Protein AF-A0A927VBK3-F1 (afdb_monomer_lite)

Structure (mmCIF, N/CA/C/O backbone):
data_AF-A0A927VBK3-F1
#
_entry.id   AF-A0A927VBK3-F1
#
loop_
_atom_site.group_PDB
_atom_site.id
_atom_site.type_symbol
_atom_site.label_atom_id
_atom_site.label_alt_id
_atom_site.label_comp_id
_atom_site.label_asym_id
_atom_site.label_entity_id
_atom_site.label_seq_id
_atom_site.pdbx_PDB_ins_code
_atom_site.Cartn_x
_atom_site.Cartn_y
_atom_site.Cartn_z
_atom_site.occupancy
_atom_site.B_iso_or_equiv
_atom_site.auth_seq_id
_atom_site.auth_comp_id
_atom_site.auth_asym_id
_atom_site.auth_atom_id
_atom_site.pdbx_PDB_model_num
ATOM 1 N N . MET A 1 1 ? 7.647 13.847 13.427 1.00 62.75 1 MET A N 1
ATOM 2 C CA . MET A 1 1 ? 7.257 12.424 13.571 1.00 62.75 1 MET A CA 1
ATOM 3 C C . MET A 1 1 ? 7.307 11.763 12.199 1.00 62.75 1 MET A C 1
ATOM 5 O O . MET A 1 1 ? 7.313 12.483 11.208 1.00 62.75 1 MET A O 1
ATOM 9 N N . LEU A 1 2 ? 7.412 10.432 12.132 1.00 80.75 2 LEU A N 1
ATOM 10 C CA . LEU A 1 2 ? 7.330 9.696 10.863 1.00 80.75 2 LEU A CA 1
ATOM 11 C C . LEU A 1 2 ? 5.907 9.815 10.307 1.00 80.75 2 LEU A C 1
ATOM 13 O O . LEU A 1 2 ? 4.953 9.539 11.032 1.00 80.75 2 LEU A O 1
ATOM 17 N N . HIS A 1 3 ? 5.790 10.222 9.045 1.00 83.31 3 HIS A N 1
ATOM 18 C CA . HIS A 1 3 ? 4.523 10.306 8.325 1.00 83.31 3 HIS A CA 1
ATOM 19 C C . HIS A 1 3 ? 4.515 9.349 7.123 1.00 83.31 3 HIS A C 1
ATOM 21 O O . HIS A 1 3 ? 5.563 9.179 6.488 1.00 83.31 3 HIS A O 1
ATOM 27 N N . PRO A 1 4 ? 3.351 8.766 6.786 1.00 93.19 4 PRO A N 1
ATOM 28 C CA . PRO A 1 4 ? 2.106 8.805 7.562 1.00 93.19 4 PRO A CA 1
ATOM 29 C C . PRO A 1 4 ? 2.214 8.005 8.872 1.00 93.19 4 PRO A C 1
ATOM 31 O O . PRO A 1 4 ? 2.946 7.016 8.962 1.00 93.19 4 PRO A O 1
ATOM 34 N N . SER A 1 5 ? 1.496 8.449 9.902 1.00 94.75 5 SER A N 1
ATOM 35 C CA . SER A 1 5 ? 1.333 7.704 11.150 1.00 94.75 5 SER A CA 1
ATOM 36 C C . SER A 1 5 ? 0.331 6.554 10.969 1.00 94.75 5 SER A C 1
ATOM 38 O O . SER A 1 5 ? -0.462 6.541 10.029 1.00 94.75 5 SER A O 1
ATOM 40 N N . TYR A 1 6 ? 0.314 5.581 11.886 1.00 93.06 6 TYR A N 1
ATOM 41 C CA . TYR A 1 6 ? -0.721 4.537 11.857 1.00 93.06 6 TYR A CA 1
ATOM 42 C C . TYR A 1 6 ? -2.133 5.104 12.025 1.00 93.06 6 TYR A C 1
ATOM 44 O O . TYR A 1 6 ? -3.064 4.562 11.439 1.00 93.06 6 TYR A O 1
ATOM 52 N N . SER A 1 7 ? -2.288 6.180 12.799 1.00 93.12 7 SER A N 1
ATOM 53 C CA . SER A 1 7 ? -3.572 6.865 12.947 1.00 93.12 7 SER A CA 1
ATOM 54 C C . SER A 1 7 ? -3.993 7.525 11.635 1.00 93.12 7 SER A C 1
ATOM 56 O O . SER A 1 7 ? -5.153 7.406 11.254 1.00 93.12 7 SER A O 1
ATOM 58 N N . ASP A 1 8 ? -3.043 8.130 10.911 1.00 94.88 8 ASP A N 1
ATOM 59 C CA . ASP A 1 8 ? -3.287 8.739 9.595 1.00 94.88 8 ASP A CA 1
ATOM 60 C C . ASP A 1 8 ? -3.773 7.667 8.604 1.00 94.88 8 ASP A C 1
ATOM 62 O O . ASP A 1 8 ? -4.773 7.853 7.916 1.00 94.88 8 ASP A O 1
ATOM 66 N N . LEU A 1 9 ? -3.106 6.505 8.577 1.00 95.06 9 LEU A N 1
ATOM 67 C CA . LEU A 1 9 ? -3.498 5.377 7.726 1.00 95.06 9 LEU A CA 1
ATOM 68 C C . LEU A 1 9 ? -4.882 4.831 8.092 1.00 95.06 9 LEU A C 1
ATOM 70 O O . LEU A 1 9 ? -5.681 4.556 7.204 1.00 95.06 9 LEU A O 1
ATOM 74 N N . MET A 1 10 ? -5.177 4.679 9.384 1.00 93.88 10 MET A N 1
ATOM 75 C CA . MET A 1 10 ? -6.473 4.177 9.843 1.00 93.88 10 MET A CA 1
ATOM 76 C C . MET A 1 10 ? -7.618 5.115 9.448 1.00 93.88 10 MET A C 1
ATOM 78 O O . MET A 1 10 ? -8.673 4.650 9.024 1.00 93.88 10 MET A O 1
ATOM 82 N N . ALA A 1 11 ? -7.394 6.427 9.570 1.00 93.00 11 ALA A N 1
ATOM 83 C CA . ALA A 1 11 ? -8.362 7.444 9.186 1.00 93.00 11 ALA A CA 1
ATOM 84 C C . ALA A 1 11 ? -8.645 7.407 7.680 1.00 93.00 11 ALA A C 1
ATOM 86 O O . ALA A 1 11 ? -9.805 7.415 7.290 1.00 93.00 11 ALA A O 1
ATOM 87 N N . VAL A 1 12 ? -7.606 7.299 6.842 1.00 94.44 12 VAL A N 1
ATOM 88 C CA . VAL A 1 12 ? -7.772 7.180 5.384 1.00 94.44 12 VAL A CA 1
ATOM 89 C C . VAL A 1 12 ? -8.538 5.910 5.018 1.00 94.44 12 VAL A C 1
ATOM 91 O O . VAL A 1 12 ? -9.503 5.978 4.263 1.00 94.44 12 VAL A O 1
ATOM 94 N N . VAL A 1 13 ? -8.155 4.755 5.570 1.00 93.81 13 VAL A N 1
ATOM 95 C CA . VAL A 1 13 ? -8.786 3.473 5.211 1.00 93.81 13 VAL A CA 1
ATOM 96 C C . VAL A 1 13 ? -10.259 3.421 5.614 1.00 93.81 13 VAL A C 1
ATOM 98 O O . VAL A 1 13 ? -11.071 2.905 4.856 1.00 93.81 13 VAL A O 1
ATOM 101 N N . ASN A 1 14 ? -10.617 3.970 6.774 1.00 93.25 14 ASN A N 1
ATOM 102 C CA . ASN A 1 14 ? -12.000 3.972 7.252 1.00 93.25 14 ASN A CA 1
ATOM 103 C C . ASN A 1 14 ? -12.795 5.217 6.813 1.00 93.25 14 ASN A C 1
ATOM 105 O O . ASN A 1 14 ? -13.916 5.399 7.273 1.00 93.25 14 ASN A O 1
ATOM 109 N N . SER A 1 15 ? -12.236 6.088 5.964 1.00 92.56 15 SER A N 1
ATOM 110 C CA . SER A 1 15 ? -12.874 7.368 5.603 1.00 92.56 15 SER A CA 1
ATOM 111 C C . SER A 1 15 ? -14.158 7.221 4.783 1.00 92.56 15 SER A C 1
ATOM 113 O O . SER A 1 15 ? -14.971 8.140 4.765 1.00 92.56 15 SER A O 1
ATOM 115 N N . GLU A 1 16 ? -14.342 6.075 4.125 1.00 87.50 16 GLU A N 1
ATOM 116 C CA . GLU A 1 16 ? -15.515 5.764 3.299 1.00 87.50 16 GLU A CA 1
ATOM 117 C C . GLU A 1 16 ? -16.580 4.943 4.048 1.00 87.50 16 GLU A C 1
ATOM 119 O O . GLU A 1 16 ? -17.580 4.569 3.448 1.00 87.50 16 GLU A O 1
ATOM 124 N N . VAL A 1 17 ? -16.375 4.649 5.337 1.00 89.19 17 VAL A N 1
ATOM 125 C CA . VAL A 1 17 ? -17.322 3.875 6.158 1.00 89.19 17 VAL A CA 1
ATOM 126 C C . VAL A 1 17 ? -18.383 4.810 6.733 1.00 89.19 17 VAL A C 1
ATOM 128 O O . VAL A 1 17 ? -18.038 5.820 7.355 1.00 89.19 17 VAL A O 1
ATOM 131 N N . GLU A 1 18 ? -19.666 4.481 6.561 1.00 88.75 18 GLU A N 1
ATOM 132 C CA . GLU A 1 18 ? -20.743 5.318 7.093 1.00 88.75 18 GLU A CA 1
ATOM 133 C C . GLU A 1 18 ? -20.789 5.284 8.634 1.00 88.75 18 GLU A C 1
ATOM 135 O O . GLU A 1 18 ? -20.482 4.265 9.263 1.00 88.75 18 GLU A O 1
ATOM 140 N N . PRO A 1 19 ? -21.191 6.385 9.299 1.00 85.88 19 PRO A N 1
ATOM 141 C CA . PRO A 1 19 ? -21.354 6.394 10.747 1.00 85.88 19 PRO A CA 1
ATOM 142 C C . PRO A 1 19 ? -22.358 5.328 11.211 1.00 85.88 19 PRO A C 1
ATOM 144 O O . PRO A 1 19 ? -23.551 5.421 10.942 1.00 85.88 19 PRO A O 1
ATOM 147 N N . GLY A 1 20 ? -21.870 4.342 11.964 1.00 88.12 20 GLY A N 1
ATOM 148 C CA . GLY A 1 20 ? -22.668 3.212 12.450 1.00 88.12 20 GLY A CA 1
ATOM 149 C C . GLY A 1 20 ? -22.371 1.892 11.737 1.00 88.12 20 GLY A C 1
ATOM 150 O O . GLY A 1 20 ? -22.719 0.842 12.273 1.00 88.12 20 GLY A O 1
ATOM 151 N N . GLU A 1 21 ? -21.673 1.924 10.600 1.00 87.75 21 GLU A N 1
ATOM 152 C CA . GLU A 1 21 ? -21.155 0.727 9.942 1.00 87.75 21 GLU A CA 1
ATOM 153 C C . GLU A 1 21 ? -19.857 0.228 10.586 1.00 87.75 21 GLU A C 1
ATOM 155 O O . GLU A 1 21 ? -19.145 0.939 11.307 1.00 87.75 21 GLU A O 1
ATOM 160 N N . GLN A 1 22 ? -19.547 -1.044 10.338 1.00 86.94 22 GLN A N 1
ATOM 161 C CA . GLN A 1 22 ? -18.348 -1.663 10.874 1.00 86.94 22 GLN A CA 1
ATOM 162 C C . GLN A 1 22 ? -17.110 -1.145 10.120 1.00 86.94 22 GLN A C 1
ATOM 164 O O . GLN A 1 22 ? -17.071 -1.202 8.893 1.00 86.94 22 GLN A O 1
ATOM 169 N N . PRO A 1 23 ? -16.071 -0.652 10.821 1.00 89.31 23 PRO A N 1
ATOM 170 C CA . PRO A 1 23 ? -14.879 -0.130 10.163 1.00 89.31 23 PRO A CA 1
ATOM 171 C C . PRO A 1 23 ? -14.125 -1.233 9.417 1.00 89.31 23 PRO A C 1
ATOM 173 O O . PRO A 1 23 ? -13.934 -2.328 9.952 1.00 89.31 23 PRO A O 1
ATOM 176 N N . VAL A 1 24 ? -13.606 -0.899 8.234 1.00 90.81 24 VAL A N 1
ATOM 177 C CA . VAL A 1 24 ? -12.791 -1.794 7.394 1.00 90.81 24 VAL A CA 1
ATOM 178 C C . VAL A 1 24 ? -11.561 -2.299 8.150 1.00 90.81 24 VAL A C 1
ATOM 180 O O . VAL A 1 24 ? -11.178 -3.464 8.041 1.00 90.81 24 VAL A O 1
ATOM 183 N N . VAL A 1 25 ? -10.921 -1.434 8.944 1.00 91.44 25 VAL A N 1
ATOM 184 C CA . VAL A 1 25 ? -9.784 -1.814 9.787 1.00 91.44 25 VAL A CA 1
ATOM 185 C C . VAL A 1 25 ? -9.959 -1.360 11.230 1.00 91.44 25 VAL A C 1
ATOM 187 O O . VAL A 1 25 ? -10.208 -0.192 11.521 1.00 91.44 25 VAL A O 1
ATOM 190 N N . GLN A 1 26 ? -9.745 -2.302 12.153 1.00 85.12 26 GLN A N 1
ATOM 191 C CA . GLN A 1 26 ? -9.755 -2.065 13.603 1.00 85.12 26 GLN A CA 1
ATOM 192 C C . GLN A 1 26 ? -8.377 -2.217 14.253 1.00 85.12 26 GLN A C 1
ATOM 194 O O . GLN A 1 26 ? -8.185 -1.836 15.406 1.00 85.12 26 GLN A O 1
ATOM 199 N N . SER A 1 27 ? -7.384 -2.741 13.526 1.00 91.12 27 SER A N 1
ATOM 200 C CA . SER A 1 27 ? -6.049 -2.980 14.073 1.00 91.12 27 SER A CA 1
ATOM 201 C C . SER A 1 27 ? -4.928 -2.549 13.130 1.00 91.12 27 SER A C 1
ATOM 203 O O . SER A 1 27 ? -5.040 -2.619 11.905 1.00 91.12 27 SER A O 1
ATOM 205 N N . ARG A 1 28 ? -3.779 -2.189 13.718 1.00 93.69 28 ARG A N 1
ATOM 206 C CA . ARG A 1 28 ? -2.536 -1.939 12.967 1.00 93.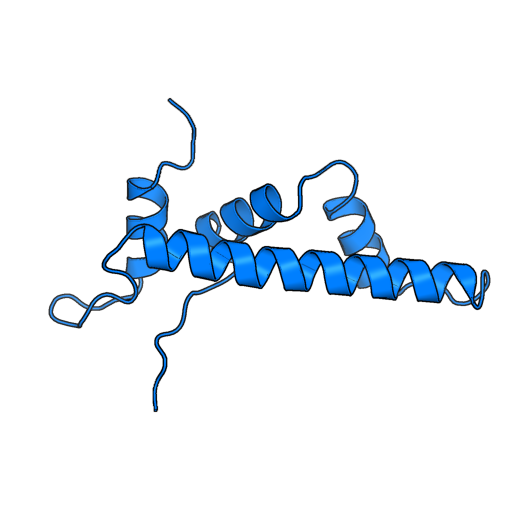69 28 ARG A CA 1
ATOM 207 C C . ARG A 1 28 ? -2.063 -3.177 12.200 1.00 93.69 28 ARG A C 1
ATOM 209 O O . ARG A 1 28 ? -1.459 -3.035 11.141 1.00 93.69 28 ARG A O 1
ATOM 216 N N . TYR A 1 29 ? -2.349 -4.378 12.707 1.00 93.88 29 TYR A N 1
ATOM 217 C CA . TYR A 1 29 ? -1.968 -5.630 12.052 1.00 93.88 29 TYR A CA 1
ATOM 218 C C . TYR A 1 29 ? -2.634 -5.786 10.683 1.00 93.88 29 TYR A C 1
ATOM 220 O O . TYR A 1 29 ? -1.969 -6.218 9.742 1.00 93.88 29 TYR A O 1
ATOM 228 N N . SER A 1 30 ? -3.893 -5.360 10.540 1.00 92.38 30 SER A N 1
ATOM 229 C CA . SER A 1 30 ? -4.613 -5.386 9.260 1.00 92.38 30 SER A CA 1
ATOM 230 C C . SER A 1 30 ? -3.917 -4.515 8.207 1.00 92.38 30 SER A C 1
ATOM 232 O O . SER A 1 30 ? -3.680 -4.963 7.086 1.00 92.38 30 SER A O 1
ATOM 234 N N . ILE A 1 31 ? -3.483 -3.310 8.593 1.00 94.19 31 ILE A N 1
ATOM 235 C CA . ILE A 1 31 ? -2.722 -2.397 7.723 1.00 94.19 31 ILE A CA 1
ATOM 236 C C . ILE A 1 31 ? -1.376 -3.014 7.326 1.00 94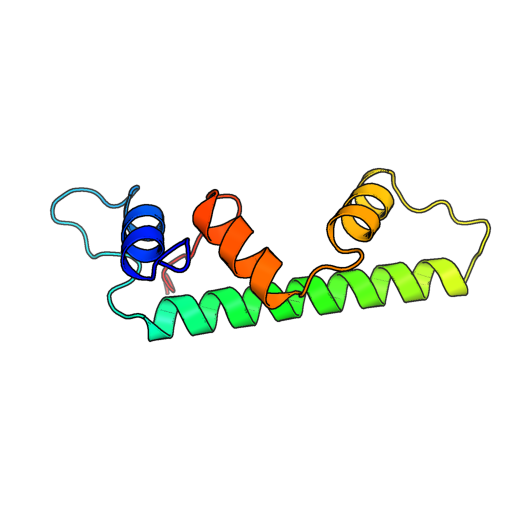.19 31 ILE A C 1
ATOM 238 O O . ILE A 1 31 ? -1.005 -3.005 6.150 1.00 94.19 31 ILE A O 1
ATOM 242 N N . VAL A 1 32 ? -0.639 -3.584 8.285 1.00 95.88 32 VAL A N 1
ATOM 243 C CA . VAL A 1 32 ? 0.651 -4.242 8.011 1.00 95.88 32 VAL A CA 1
ATOM 244 C C . VAL A 1 32 ? 0.466 -5.414 7.048 1.00 95.88 32 VAL A C 1
ATOM 246 O O . VAL A 1 32 ? 1.245 -5.570 6.107 1.00 95.88 32 VAL A O 1
ATOM 249 N N . MET A 1 33 ? -0.578 -6.220 7.236 1.00 94.81 33 MET A N 1
ATOM 250 C CA . MET A 1 33 ? -0.863 -7.358 6.369 1.00 94.81 33 MET A CA 1
ATOM 251 C C . MET A 1 33 ? -1.231 -6.907 4.952 1.00 94.81 33 MET A C 1
ATOM 253 O O . MET A 1 33 ? -0.666 -7.422 3.986 1.00 94.81 33 MET A O 1
ATOM 257 N N . ALA A 1 34 ? -2.120 -5.921 4.815 1.00 94.50 34 ALA A N 1
ATOM 258 C CA . ALA A 1 34 ? -2.534 -5.387 3.521 1.00 94.50 34 ALA A CA 1
ATOM 259 C C . ALA A 1 34 ? -1.365 -4.750 2.754 1.00 94.50 34 ALA A C 1
ATOM 261 O O . ALA A 1 34 ? -1.119 -5.089 1.595 1.00 94.50 34 ALA A O 1
ATOM 262 N N . THR A 1 35 ? -0.579 -3.895 3.414 1.00 96.38 35 THR A N 1
ATOM 263 C CA . THR A 1 35 ? 0.603 -3.261 2.802 1.00 96.38 35 THR A CA 1
ATOM 264 C C . THR A 1 35 ? 1.681 -4.287 2.448 1.00 96.38 35 THR A C 1
ATOM 266 O O . THR A 1 35 ? 2.308 -4.175 1.397 1.00 96.38 35 THR A O 1
ATOM 269 N N . SER A 1 36 ? 1.844 -5.352 3.243 1.00 97.62 36 SER A N 1
ATOM 270 C CA . SER A 1 36 ? 2.737 -6.473 2.916 1.00 97.62 36 SER A CA 1
ATOM 271 C C . SER A 1 36 ? 2.260 -7.264 1.694 1.00 97.62 36 SER A C 1
ATOM 273 O O . SER A 1 36 ? 3.073 -7.605 0.831 1.00 97.62 36 SER A O 1
ATOM 275 N N . LYS A 1 37 ? 0.952 -7.547 1.584 1.00 96.69 37 LYS A N 1
ATOM 276 C CA . LYS A 1 37 ? 0.353 -8.192 0.400 1.00 96.69 37 LYS A CA 1
ATOM 277 C C . LYS A 1 37 ? 0.574 -7.331 -0.846 1.00 96.69 37 LYS A C 1
ATOM 279 O O . LYS A 1 37 ? 1.062 -7.833 -1.858 1.00 96.69 37 LYS A O 1
ATOM 284 N N . ARG A 1 38 ? 0.313 -6.024 -0.754 1.00 97.69 38 ARG A N 1
ATOM 285 C CA . ARG A 1 38 ? 0.534 -5.083 -1.857 1.00 97.69 38 ARG A CA 1
ATOM 286 C C . ARG A 1 38 ? 2.008 -4.985 -2.256 1.00 97.69 38 ARG A C 1
ATOM 288 O O . ARG A 1 38 ? 2.327 -5.053 -3.439 1.00 97.69 38 ARG A O 1
ATOM 295 N N . ALA A 1 39 ? 2.922 -4.932 -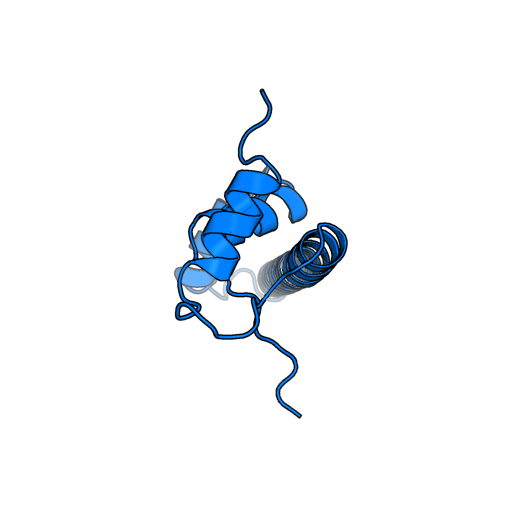1.290 1.00 98.12 39 ALA A N 1
ATOM 296 C CA . ALA A 1 39 ? 4.359 -4.936 -1.556 1.00 98.12 39 ALA A CA 1
ATOM 297 C C . ALA A 1 39 ? 4.804 -6.178 -2.351 1.00 98.12 39 ALA A C 1
ATOM 299 O O . ALA A 1 39 ? 5.633 -6.065 -3.252 1.00 98.12 39 ALA A O 1
ATOM 300 N N . ARG A 1 40 ? 4.226 -7.357 -2.074 1.00 97.69 40 ARG A N 1
ATOM 301 C CA . ARG A 1 40 ? 4.495 -8.578 -2.856 1.00 97.69 40 ARG A CA 1
ATOM 302 C C . ARG A 1 40 ? 4.008 -8.467 -4.300 1.00 97.69 40 ARG A C 1
ATOM 304 O O . ARG A 1 40 ? 4.736 -8.882 -5.196 1.00 97.69 40 ARG A O 1
ATOM 311 N N . GLN A 1 41 ? 2.828 -7.888 -4.535 1.00 97.06 41 GLN A N 1
ATOM 312 C CA . GLN A 1 41 ? 2.327 -7.641 -5.896 1.00 97.06 41 GLN A CA 1
ATOM 313 C C . GLN A 1 41 ? 3.280 -6.732 -6.679 1.00 97.06 41 GLN A C 1
ATOM 315 O O . GLN A 1 41 ? 3.618 -7.028 -7.821 1.00 97.06 41 GLN A O 1
ATOM 320 N N . ILE A 1 42 ? 3.769 -5.666 -6.039 1.00 96.75 42 ILE A N 1
ATOM 321 C CA . ILE A 1 42 ? 4.741 -4.744 -6.635 1.00 96.75 42 ILE A CA 1
ATOM 322 C C . ILE A 1 42 ? 6.015 -5.499 -7.049 1.00 96.75 42 ILE A C 1
ATOM 324 O O . ILE A 1 42 ? 6.458 -5.372 -8.188 1.00 96.75 42 ILE A O 1
ATOM 328 N N . ILE A 1 43 ? 6.572 -6.333 -6.162 1.00 95.81 43 ILE A N 1
ATOM 329 C CA . ILE A 1 43 ? 7.765 -7.148 -6.455 1.00 95.81 43 ILE A CA 1
ATOM 330 C C . ILE A 1 43 ? 7.506 -8.118 -7.616 1.00 95.81 43 ILE A C 1
ATOM 332 O O . ILE A 1 43 ? 8.350 -8.260 -8.502 1.00 95.81 43 ILE A O 1
ATOM 336 N N . GLY A 1 44 ? 6.342 -8.773 -7.630 1.00 95.88 44 GLY A N 1
ATOM 337 C CA . GLY A 1 44 ? 5.941 -9.669 -8.715 1.00 95.88 44 GLY A CA 1
ATOM 338 C C . GLY A 1 44 ? 5.896 -8.954 -10.067 1.00 95.88 44 GLY A C 1
ATOM 339 O O . GLY A 1 44 ? 6.478 -9.439 -11.037 1.00 95.88 44 GLY A O 1
ATOM 340 N N . ASN A 1 45 ? 5.294 -7.763 -10.110 1.00 93.81 45 ASN A N 1
ATOM 341 C CA . ASN A 1 4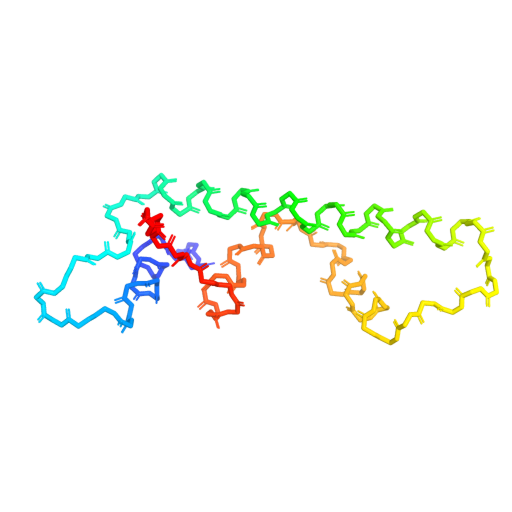5 ? 5.213 -6.947 -11.320 1.00 93.81 45 ASN A CA 1
ATOM 342 C C . ASN A 1 45 ? 6.598 -6.486 -11.799 1.00 93.81 45 ASN A C 1
ATOM 344 O O . ASN A 1 45 ? 6.898 -6.617 -12.984 1.00 93.81 45 ASN A O 1
ATOM 348 N N . MET A 1 46 ? 7.468 -6.018 -10.893 1.00 91.88 46 MET A N 1
ATOM 349 C CA . MET A 1 46 ? 8.856 -5.660 -11.232 1.00 91.88 46 MET A CA 1
ATOM 350 C C . MET A 1 46 ? 9.611 -6.854 -11.836 1.00 91.88 46 MET A C 1
ATOM 352 O O . MET A 1 46 ? 10.307 -6.715 -12.838 1.00 91.88 46 MET A O 1
ATOM 356 N N . SER A 1 47 ? 9.462 -8.045 -11.247 1.00 91.62 47 SER A N 1
ATOM 357 C CA . SER A 1 47 ? 10.090 -9.272 -11.751 1.00 91.62 47 SER A CA 1
ATOM 358 C C . SER A 1 47 ? 9.601 -9.629 -13.160 1.00 91.62 47 SER A C 1
ATOM 360 O O . SER A 1 47 ? 10.409 -9.944 -14.034 1.00 9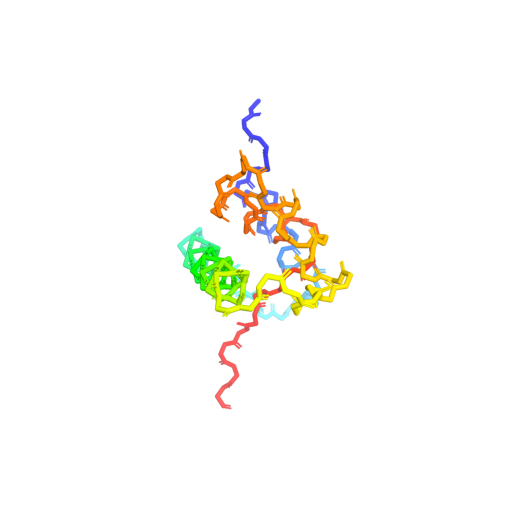1.62 47 SER A O 1
ATOM 362 N N . ALA A 1 48 ? 8.292 -9.518 -13.408 1.00 91.00 48 ALA A N 1
ATOM 363 C CA . ALA A 1 48 ? 7.704 -9.772 -14.720 1.00 91.00 48 ALA A CA 1
ATOM 364 C C . ALA A 1 48 ? 8.207 -8.784 -15.787 1.00 91.00 48 ALA A C 1
ATOM 366 O O . ALA A 1 48 ? 8.572 -9.211 -16.883 1.00 91.00 48 ALA A O 1
ATOM 367 N N . ILE A 1 49 ? 8.283 -7.489 -15.462 1.00 88.94 49 ILE A N 1
ATOM 368 C CA . ILE A 1 49 ? 8.826 -6.443 -16.347 1.00 88.94 49 ILE A CA 1
ATOM 369 C C . ILE A 1 49 ? 10.299 -6.728 -16.682 1.00 88.94 49 ILE A C 1
ATOM 371 O O . ILE A 1 49 ? 10.671 -6.791 -17.855 1.00 88.94 49 ILE A O 1
ATOM 375 N N . ASN A 1 50 ? 11.116 -7.031 -15.669 1.00 87.31 50 ASN A N 1
ATOM 376 C CA . ASN A 1 50 ? 12.529 -7.375 -15.852 1.00 87.31 50 ASN A CA 1
ATOM 377 C C . ASN A 1 50 ? 12.728 -8.625 -16.725 1.00 87.31 50 ASN A C 1
ATOM 379 O O . ASN A 1 50 ? 13.662 -8.692 -17.526 1.00 87.31 50 ASN A O 1
ATOM 383 N N . ALA A 1 51 ? 11.864 -9.633 -16.578 1.00 88.44 51 ALA A N 1
ATOM 384 C CA . ALA A 1 51 ? 11.909 -10.840 -17.397 1.00 88.44 51 ALA A CA 1
ATOM 385 C C . ALA A 1 51 ? 11.561 -10.555 -18.869 1.00 88.44 51 ALA A C 1
ATOM 387 O O . ALA A 1 51 ? 12.203 -11.115 -19.759 1.00 88.44 51 ALA A O 1
ATOM 388 N N . LYS A 1 52 ? 10.595 -9.662 -19.133 1.00 85.19 52 LYS A N 1
ATOM 389 C CA . LYS A 1 52 ? 10.236 -9.226 -20.495 1.00 85.19 52 LYS A CA 1
ATOM 390 C C . LYS A 1 52 ? 11.387 -8.483 -21.176 1.00 85.19 52 LYS A C 1
ATOM 392 O O . LYS A 1 52 ? 11.735 -8.835 -22.299 1.00 85.19 52 LYS A O 1
ATOM 397 N N . SER A 1 53 ? 12.020 -7.544 -20.470 1.00 80.31 53 SER A N 1
ATOM 398 C CA . SER A 1 53 ? 13.164 -6.766 -20.976 1.00 80.31 53 SER A CA 1
ATOM 399 C C . SER A 1 53 ? 14.346 -7.654 -21.406 1.00 80.31 53 SER A C 1
ATOM 401 O O . SER A 1 53 ? 14.988 -7.406 -22.425 1.00 80.31 53 SER A O 1
ATOM 403 N N . LYS A 1 54 ? 14.598 -8.760 -20.686 1.00 78.31 54 LYS A N 1
ATOM 404 C CA . LYS A 1 54 ? 15.670 -9.716 -21.026 1.00 78.31 54 LYS A CA 1
ATOM 405 C C . LYS A 1 54 ? 15.360 -10.625 -22.214 1.00 78.31 54 LYS A C 1
ATOM 407 O O . LYS A 1 54 ? 16.293 -11.052 -22.889 1.00 78.31 54 LYS A O 1
ATOM 412 N N . LYS A 1 55 ? 14.093 -11.003 -22.410 1.00 76.06 55 LYS A N 1
ATOM 413 C CA . LYS A 1 55 ? 13.715 -12.026 -23.396 1.00 76.06 55 LYS A CA 1
ATOM 414 C C . LYS A 1 55 ? 13.745 -11.479 -24.821 1.00 76.06 55 LYS A C 1
ATOM 416 O O . LYS A 1 55 ? 14.225 -12.173 -25.707 1.00 76.06 55 LYS A O 1
ATOM 421 N N . ASP A 1 56 ? 13.316 -10.232 -25.004 1.00 69.50 56 ASP A N 1
ATOM 422 C CA . ASP A 1 56 ? 13.269 -9.567 -26.303 1.00 69.50 56 ASP A CA 1
ATOM 423 C C . ASP A 1 56 ? 13.613 -8.075 -26.143 1.00 69.50 56 ASP A C 1
ATOM 425 O O . ASP A 1 56 ? 12.720 -7.270 -25.883 1.00 69.50 56 ASP A O 1
ATOM 429 N N . PRO A 1 57 ? 14.875 -7.648 -26.349 1.00 67.06 57 PRO A N 1
ATOM 430 C CA . PRO A 1 57 ? 15.264 -6.238 -26.203 1.00 67.06 57 PRO A CA 1
ATOM 431 C C . PRO A 1 57 ? 14.599 -5.293 -27.223 1.00 67.06 57 PRO A C 1
ATOM 433 O O . PRO A 1 57 ? 14.739 -4.079 -27.124 1.00 67.06 57 PRO A O 1
ATOM 436 N N . LYS A 1 58 ? 13.884 -5.840 -28.218 1.00 66.44 58 LYS A N 1
ATOM 437 C CA . LYS A 1 58 ? 13.066 -5.094 -29.189 1.00 66.44 58 LYS A CA 1
ATOM 438 C C . LYS A 1 58 ? 11.573 -5.072 -28.840 1.00 66.44 58 LYS A C 1
ATOM 440 O O . LYS A 1 58 ? 10.816 -4.392 -29.528 1.00 66.44 58 LYS A O 1
ATOM 445 N N . ASN A 1 59 ? 11.138 -5.815 -27.822 1.00 67.44 59 ASN A N 1
ATOM 446 C CA . ASN A 1 59 ? 9.765 -5.757 -27.347 1.00 67.44 59 ASN A CA 1
ATOM 447 C C . ASN A 1 59 ? 9.653 -4.548 -26.419 1.00 67.44 59 ASN A C 1
ATOM 449 O O . ASN A 1 59 ? 10.054 -4.605 -25.257 1.00 67.44 59 ASN A O 1
ATOM 453 N N . SER A 1 60 ? 9.181 -3.436 -26.979 1.00 72.81 60 SER A N 1
ATOM 454 C CA . SER A 1 60 ? 8.940 -2.208 -26.226 1.00 72.81 60 SER A CA 1
ATOM 455 C C . SER A 1 60 ? 8.033 -2.537 -25.050 1.00 72.81 60 SER A C 1
ATOM 457 O O . SER A 1 60 ? 6.935 -3.069 -25.240 1.00 72.81 60 SER A O 1
ATOM 459 N N . LEU A 1 61 ? 8.489 -2.228 -23.838 1.00 82.25 61 LEU A N 1
ATOM 460 C CA . LEU A 1 61 ? 7.596 -2.149 -22.693 1.00 82.25 61 LEU A CA 1
ATOM 461 C C . LEU A 1 61 ? 6.445 -1.212 -23.066 1.00 82.25 61 LEU A C 1
ATOM 463 O O . LEU A 1 61 ? 6.608 -0.265 -23.842 1.00 82.25 61 LEU A O 1
ATOM 467 N N . THR A 1 62 ? 5.254 -1.500 -22.556 1.00 89.12 62 THR A N 1
ATOM 468 C CA . THR A 1 62 ? 4.161 -0.538 -22.701 1.00 89.12 62 THR A CA 1
ATOM 469 C C . THR A 1 62 ? 4.505 0.726 -21.912 1.00 89.12 62 THR A C 1
ATOM 471 O O . THR A 1 62 ? 5.156 0.645 -20.871 1.00 89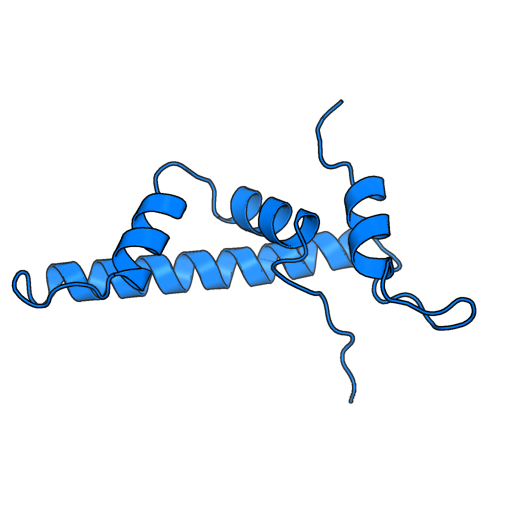.12 62 THR A O 1
ATOM 474 N N . GLU A 1 63 ? 4.003 1.890 -22.334 1.00 89.81 63 GLU A N 1
ATOM 475 C CA . GLU A 1 63 ? 4.225 3.166 -21.625 1.00 89.81 63 GLU A CA 1
ATOM 476 C C . GLU A 1 63 ? 3.890 3.071 -20.121 1.00 89.81 63 GLU A C 1
ATOM 478 O O . GLU A 1 63 ? 4.534 3.685 -19.271 1.00 89.81 63 GLU A O 1
ATOM 483 N N . LYS A 1 64 ? 2.893 2.243 -19.770 1.00 90.31 64 LYS A N 1
ATOM 484 C CA . LYS A 1 64 ? 2.499 1.964 -18.382 1.00 90.31 64 LYS A CA 1
ATOM 485 C C . LYS A 1 64 ? 3.541 1.150 -17.617 1.00 90.31 64 LYS A C 1
ATOM 487 O O . LYS A 1 64 ? 3.749 1.410 -16.435 1.00 90.31 64 LYS A O 1
ATOM 492 N N . GLU A 1 65 ? 4.160 0.160 -18.253 1.00 91.00 65 GLU A N 1
ATOM 493 C CA . GLU A 1 65 ? 5.202 -0.664 -17.634 1.00 91.00 65 GLU A CA 1
ATOM 494 C C . GLU A 1 65 ? 6.486 0.141 -17.425 1.00 91.00 65 GLU A C 1
ATOM 496 O O . GLU A 1 65 ? 7.061 0.060 -16.344 1.00 91.00 65 GLU A O 1
ATOM 501 N N . GLU A 1 66 ? 6.871 0.984 -18.387 1.00 89.81 66 GLU A N 1
ATOM 502 C CA . GLU A 1 66 ? 8.016 1.896 -18.246 1.00 89.81 66 GLU A CA 1
ATOM 503 C C . GLU A 1 66 ? 7.787 2.916 -17.124 1.00 89.81 66 GLU A C 1
ATOM 505 O O . GLU A 1 66 ? 8.648 3.132 -16.266 1.00 89.81 66 GLU A O 1
ATOM 510 N N . ALA A 1 67 ? 6.592 3.517 -17.074 1.00 92.00 67 ALA A N 1
ATOM 511 C CA . ALA A 1 67 ? 6.218 4.431 -16.001 1.00 92.00 67 ALA A CA 1
ATOM 512 C C . ALA A 1 67 ? 6.214 3.736 -14.631 1.00 92.00 67 ALA A C 1
ATOM 514 O O . ALA A 1 67 ? 6.661 4.321 -13.641 1.00 92.00 67 ALA A O 1
ATOM 515 N N . PHE A 1 68 ? 5.736 2.490 -14.562 1.00 92.00 68 PHE A N 1
ATOM 516 C CA . PHE A 1 68 ? 5.724 1.708 -13.330 1.00 92.00 68 PHE A CA 1
ATOM 517 C C . PHE A 1 68 ? 7.136 1.317 -12.880 1.00 92.00 68 PHE A C 1
ATOM 519 O O . PHE A 1 68 ? 7.451 1.475 -11.701 1.00 92.00 68 PHE A O 1
ATOM 526 N N . GLU A 1 69 ? 7.996 0.857 -13.791 1.00 90.19 69 GLU A N 1
ATOM 527 C CA . GLU A 1 69 ? 9.401 0.547 -13.509 1.00 90.19 69 GLU A CA 1
ATOM 528 C C . GLU A 1 69 ? 10.124 1.777 -12.954 1.00 90.19 69 GLU A C 1
ATOM 530 O O . GLU A 1 69 ? 10.721 1.710 -11.879 1.00 90.19 69 GLU A O 1
ATOM 535 N N . LYS A 1 70 ? 9.958 2.933 -13.607 1.00 91.12 70 LYS A N 1
ATOM 536 C CA . LYS A 1 70 ? 10.512 4.212 -13.150 1.00 91.12 70 LYS A CA 1
ATOM 537 C C . LYS A 1 70 ? 9.957 4.653 -11.793 1.00 91.12 70 LYS A C 1
ATOM 539 O O . LYS A 1 70 ? 10.706 5.148 -10.956 1.00 91.12 70 LYS A O 1
ATOM 544 N N . TYR A 1 71 ? 8.656 4.484 -11.552 1.00 90.75 71 TYR A N 1
ATOM 545 C CA . TYR A 1 71 ? 8.031 4.798 -10.258 1.00 90.75 71 TYR A CA 1
ATOM 546 C C . TYR A 1 71 ? 8.584 3.923 -9.124 1.00 90.75 71 TYR A C 1
ATOM 548 O O . TYR A 1 71 ? 8.718 4.369 -7.983 1.00 90.75 71 TYR A O 1
ATOM 556 N N . CYS A 1 72 ? 8.916 2.680 -9.453 1.00 90.75 72 CYS A N 1
ATOM 557 C CA . CYS A 1 72 ? 9.461 1.681 -8.549 1.00 90.75 72 CYS A CA 1
ATOM 558 C C . CYS A 1 72 ? 10.977 1.813 -8.333 1.00 90.75 72 CYS A C 1
ATOM 560 O O . CYS A 1 72 ? 11.503 1.337 -7.322 1.00 90.75 72 CYS A O 1
ATOM 562 N N . GLU A 1 73 ? 11.680 2.463 -9.259 1.00 85.31 73 GLU A N 1
ATOM 563 C CA . GLU A 1 73 ? 13.129 2.609 -9.236 1.00 85.31 73 GLU A CA 1
ATOM 564 C C . GLU A 1 73 ? 13.589 3.313 -7.946 1.00 85.31 73 GLU A C 1
ATOM 566 O O . GLU A 1 73 ? 13.116 4.392 -7.589 1.00 85.31 73 GLU A O 1
ATOM 571 N N . LYS A 1 74 ? 14.529 2.693 -7.218 1.00 87.25 74 LYS A N 1
ATOM 572 C CA . LYS A 1 74 ? 15.130 3.206 -5.961 1.00 87.25 74 LYS A CA 1
ATOM 573 C C . LYS A 1 74 ? 14.176 3.311 -4.766 1.00 87.25 74 LYS A C 1
ATOM 575 O O . LYS A 1 74 ? 14.572 3.806 -3.708 1.00 87.25 74 LYS A O 1
ATOM 580 N N . ARG A 1 75 ? 12.946 2.809 -4.878 1.00 93.44 75 ARG A N 1
ATOM 581 C CA . ARG A 1 75 ? 11.967 2.809 -3.787 1.00 93.44 75 ARG A CA 1
ATOM 582 C C . ARG A 1 75 ? 11.779 1.409 -3.219 1.00 93.44 75 ARG A C 1
ATOM 584 O O . ARG A 1 75 ? 11.748 0.415 -3.935 1.00 93.44 75 ARG A O 1
ATOM 591 N N . LYS A 1 76 ? 11.630 1.317 -1.896 1.00 94.94 76 LYS A N 1
ATOM 592 C CA . LYS A 1 76 ? 11.318 0.041 -1.242 1.00 94.94 76 LYS A CA 1
ATOM 593 C C . LYS A 1 76 ? 9.854 -0.321 -1.528 1.00 94.94 76 LYS A C 1
ATOM 595 O O . LYS A 1 76 ? 8.994 0.522 -1.268 1.00 94.94 76 LYS A O 1
ATOM 600 N N . PRO A 1 77 ? 9.539 -1.558 -1.958 1.00 96.88 77 PRO A N 1
ATOM 601 C CA . PRO A 1 77 ? 8.167 -1.962 -2.280 1.00 96.88 77 PRO A CA 1
ATOM 602 C C . PRO A 1 77 ? 7.170 -1.713 -1.143 1.00 96.88 77 PRO A C 1
ATOM 604 O O . PRO A 1 77 ? 6.056 -1.259 -1.376 1.00 96.88 77 PRO A O 1
ATOM 607 N N . LEU A 1 78 ? 7.590 -1.944 0.104 1.00 96.50 78 LEU A N 1
ATOM 608 C CA . LEU A 1 78 ? 6.751 -1.686 1.274 1.00 96.50 78 LEU A CA 1
ATOM 609 C C . LEU A 1 78 ? 6.453 -0.192 1.464 1.00 96.50 78 LEU A C 1
ATOM 611 O O . LEU A 1 78 ? 5.332 0.171 1.800 1.00 96.50 78 LEU A O 1
ATOM 615 N N . SER A 1 79 ? 7.432 0.680 1.218 1.00 95.44 79 SER A N 1
ATOM 616 C CA . SER A 1 79 ? 7.233 2.131 1.301 1.00 95.44 79 SER A CA 1
ATOM 617 C C . SER A 1 79 ? 6.275 2.633 0.223 1.00 95.44 79 SER A C 1
ATOM 619 O O . SER A 1 79 ? 5.475 3.519 0.502 1.00 95.44 79 SER A O 1
ATOM 621 N N . ILE A 1 80 ? 6.331 2.055 -0.982 1.00 96.81 80 ILE A N 1
ATOM 622 C CA . ILE A 1 80 ? 5.363 2.338 -2.050 1.00 96.81 80 ILE A CA 1
ATOM 623 C C . ILE A 1 80 ? 3.964 1.897 -1.611 1.00 96.81 80 ILE A C 1
ATOM 625 O O . ILE A 1 80 ? 3.035 2.688 -1.677 1.00 96.81 80 ILE A O 1
ATOM 629 N N . ALA A 1 81 ? 3.819 0.673 -1.098 1.00 97.50 81 ALA A N 1
ATOM 630 C CA . ALA A 1 81 ? 2.524 0.148 -0.669 1.00 97.50 81 ALA A CA 1
ATOM 631 C C . ALA A 1 81 ? 1.863 0.995 0.435 1.00 97.50 81 ALA A C 1
ATOM 633 O O . ALA A 1 81 ? 0.656 1.217 0.399 1.00 97.50 81 ALA A O 1
ATOM 634 N N . VAL A 1 82 ? 2.642 1.485 1.407 1.00 96.75 82 VAL A N 1
ATOM 635 C CA . VAL A 1 82 ? 2.143 2.395 2.455 1.00 96.75 82 VAL A CA 1
ATOM 636 C C . VAL A 1 82 ? 1.707 3.737 1.865 1.00 96.75 82 VAL A C 1
ATOM 638 O O . VAL A 1 82 ? 0.664 4.260 2.250 1.00 96.75 82 VAL A O 1
ATOM 641 N N . GLU A 1 83 ? 2.476 4.294 0.927 1.00 95.75 83 GLU A N 1
ATOM 642 C CA . GLU A 1 83 ? 2.118 5.548 0.258 1.00 95.75 83 GLU A CA 1
ATOM 643 C C . GLU A 1 83 ? 0.856 5.393 -0.603 1.00 95.75 83 GLU A C 1
ATOM 645 O O . GLU A 1 83 ? -0.031 6.238 -0.536 1.00 95.75 83 GLU A O 1
ATOM 650 N N . GLU A 1 84 ? 0.751 4.316 -1.384 1.00 96.62 84 GLU A N 1
ATOM 651 C CA . GLU A 1 84 ? -0.428 4.025 -2.203 1.00 96.62 84 GLU A CA 1
ATOM 652 C C . GLU A 1 84 ? -1.689 3.884 -1.343 1.00 96.62 84 GLU A C 1
ATOM 654 O O . GLU A 1 84 ? -2.736 4.407 -1.722 1.00 96.62 84 GLU A O 1
ATOM 659 N N . LEU A 1 85 ? -1.582 3.230 -0.180 1.00 96.25 85 LEU A N 1
ATOM 660 C CA . LEU A 1 85 ? -2.679 3.138 0.783 1.00 96.25 85 LEU A CA 1
ATOM 661 C C . LEU A 1 85 ? -3.058 4.524 1.324 1.00 96.25 85 LEU A C 1
ATOM 663 O O . LEU A 1 85 ? -4.229 4.884 1.331 1.00 96.25 85 LEU A O 1
ATOM 667 N N . TYR A 1 86 ? -2.069 5.323 1.735 1.00 96.62 86 TYR A N 1
ATOM 668 C CA . TYR A 1 86 ? -2.301 6.666 2.272 1.00 96.62 86 TYR A CA 1
ATOM 669 C C . TYR A 1 86 ? -2.900 7.636 1.241 1.00 96.62 86 TYR A C 1
ATOM 671 O O . TYR A 1 86 ? -3.695 8.500 1.589 1.00 96.62 86 TYR A O 1
ATOM 679 N N . GLN A 1 87 ? -2.547 7.482 -0.036 1.00 95.69 87 GLN A N 1
ATOM 680 C CA . GLN A 1 87 ? -3.104 8.260 -1.147 1.00 95.69 87 GLN A CA 1
ATOM 681 C C . GLN A 1 87 ? -4.463 7.727 -1.637 1.00 95.69 87 GLN A C 1
ATOM 683 O O . GLN A 1 87 ? -5.000 8.265 -2.602 1.00 95.69 87 GLN A O 1
ATOM 688 N N . GLY A 1 88 ? -4.991 6.647 -1.046 1.00 94.06 88 GLY A N 1
ATOM 689 C CA . GLY A 1 88 ? -6.239 6.008 -1.478 1.00 94.06 88 GLY A CA 1
ATOM 690 C C . GLY A 1 88 ? -6.156 5.300 -2.838 1.00 94.06 88 GLY A C 1
ATOM 691 O O . GLY A 1 88 ? -7.180 4.906 -3.390 1.00 94.06 88 GLY A O 1
ATOM 692 N N . LYS A 1 89 ? -4.948 5.114 -3.395 1.00 94.69 89 LYS A N 1
ATOM 693 C CA . LYS A 1 89 ? -4.721 4.398 -4.668 1.00 94.69 89 LYS A CA 1
ATOM 694 C C . LYS A 1 89 ? -4.967 2.898 -4.539 1.00 94.69 89 LYS A C 1
ATOM 696 O O . LYS A 1 89 ? -5.263 2.230 -5.525 1.00 94.69 89 LYS A O 1
ATOM 701 N N . VAL A 1 90 ? -4.798 2.371 -3.331 1.00 93.88 90 VAL A N 1
ATOM 702 C CA . VAL A 1 90 ? -5.115 0.992 -2.961 1.00 93.88 90 VAL A CA 1
ATOM 703 C C . VAL A 1 90 ? -6.080 1.045 -1.790 1.00 93.88 90 VAL A C 1
ATOM 705 O O . VAL A 1 90 ? -5.877 1.822 -0.860 1.00 93.88 90 VAL A O 1
ATOM 708 N N . LYS A 1 91 ? -7.107 0.198 -1.830 1.00 92.69 91 LYS A N 1
ATOM 709 C CA . LYS A 1 91 ? -8.104 0.067 -0.768 1.00 92.69 91 LYS A CA 1
ATOM 710 C C . LYS A 1 91 ? -7.994 -1.305 -0.120 1.00 92.69 91 LYS A C 1
ATOM 712 O O . LYS A 1 91 ? -7.689 -2.293 -0.789 1.00 92.69 91 LYS A O 1
ATOM 717 N N . ILE A 1 92 ? -8.217 -1.346 1.188 1.00 92.12 92 ILE A N 1
ATOM 718 C CA . ILE A 1 92 ? -8.457 -2.598 1.900 1.00 92.12 92 ILE A CA 1
ATOM 719 C C . ILE A 1 92 ? -9.948 -2.853 1.757 1.00 92.12 92 ILE A C 1
ATOM 721 O O . ILE A 1 92 ? -10.745 -1.975 2.063 1.00 92.12 92 ILE A O 1
ATOM 725 N N . VAL A 1 93 ? -10.306 -4.021 1.249 1.00 87.69 93 VAL A N 1
ATOM 726 C CA . VAL A 1 93 ? -11.688 -4.492 1.251 1.00 87.69 93 VAL A CA 1
ATOM 727 C C . VAL A 1 93 ? -11.818 -5.511 2.372 1.00 87.69 93 VAL A C 1
ATOM 729 O O . VAL A 1 93 ? -10.857 -6.236 2.653 1.00 87.69 93 VAL A O 1
ATOM 732 N N . GLY A 1 94 ? -12.964 -5.511 3.053 1.00 74.62 94 GLY A N 1
ATOM 733 C CA . GLY A 1 94 ? -13.317 -6.626 3.924 1.00 74.62 94 GLY A CA 1
ATOM 734 C C . GLY A 1 94 ? -13.401 -7.905 3.095 1.00 74.62 94 GLY A C 1
ATOM 735 O O . GLY A 1 94 ? -13.665 -7.846 1.892 1.00 74.62 94 GLY A O 1
ATOM 736 N N . ASP A 1 95 ? -13.148 -9.049 3.722 1.00 66.38 95 ASP A N 1
ATOM 737 C CA . ASP A 1 95 ? -13.518 -10.325 3.121 1.00 66.38 95 ASP A CA 1
ATOM 738 C C . ASP A 1 95 ? -15.058 -10.392 3.188 1.00 66.38 95 ASP A C 1
ATOM 740 O O . ASP A 1 95 ? -15.623 -10.808 4.196 1.00 66.38 95 ASP A O 1
ATOM 744 N N . GLU A 1 96 ? -15.743 -9.855 2.173 1.00 55.31 96 GLU A N 1
ATOM 745 C CA . GLU A 1 96 ? -17.139 -10.211 1.919 1.00 55.31 96 GLU A CA 1
ATOM 746 C C . GLU A 1 96 ? -17.127 -11.676 1.475 1.00 55.31 96 GLU A C 1
ATOM 748 O O . GLU A 1 96 ? -16.548 -12.010 0.438 1.00 55.31 96 GLU A O 1
ATOM 753 N N . GLU A 1 97 ? -17.663 -12.549 2.327 1.00 41.72 97 GLU A N 1
ATOM 754 C CA . GLU A 1 97 ? -17.900 -13.961 2.013 1.00 41.72 97 GLU A CA 1
ATOM 755 C C . GLU A 1 97 ? -19.045 -14.109 1.001 1.00 41.72 97 GLU A C 1
ATOM 757 O O . GLU A 1 97 ? -20.080 -13.419 1.169 1.00 41.72 97 GLU A O 1
#

Sequence (97 aa):
MLHPSYSDLMAVVNSEVEPGEQPVVQSRYSIVMATSKRARQIIGNMSAINAKSKKDPKNSLTEKEEAFEKYCEKRKPLSIAVEELYQGKVKIVGDEE

Foldseek 3Di:
DDPPDLVLLQCLQQVPPDVPGDGLDDDPVLVVVQLVVQLVVLVVLLVVLVVVCVPDVPPDDDPVSVVSNVVPPPDRSSVVSSVCSSVVVDHRDHPPD

Radius of gyration: 16.4 Å; chains: 1; bounding box: 38×26×43 Å

Secondary structure (DSSP, 8-state):
--SS-HHHHHHHHTTTS-TTSPPS--SHHHHHHHHHHHHHHHHHHHHHHHHHHHH-TTSPPPHHHHHHHHHHTTS-HHHHHHHHHHTTSS-PPP---

pLDDT: mean 89.0, std 9.86, range [41.72, 98.12]